Protein AF-A0A5M8P501-F1 (afdb_monomer_lite)

pLDDT: mean 75.67, std 22.12, range [36.72, 97.25]

Sequence (161 aa):
MKAVKFFFMAAIALCVTACDDDSQPETPGKGTDEIPTYEQKNVSVIFDTLSTDLTRITMLQVRFAEAMPGKLDMTIDSIPSLLNSTTFTLEGATIIPTANNRPFPQYTITELKGTATSTDLELSMRCGEYPLTFSGTKSDATDAVTYIGLLSVYQPVTANP

Secondary structure (DSSP, 8-state):
---------------------------------PPPPEEEEEEEEEEEE-SSSEEEEEEEEE--STTSSS-EEEEEEEEEEEEETTEEEEEEEEE--EETTEE-GGG-EEEEEEEE-SSEEEEEEEETTEEEEEEEEE----SS----SSSSS--------

Structure (mmCIF, N/CA/C/O backbone):
data_AF-A0A5M8P501-F1
#
_entry.id   AF-A0A5M8P501-F1
#
loop_
_atom_site.group_PDB
_atom_site.id
_atom_site.type_symbol
_atom_site.label_atom_id
_atom_site.label_alt_id
_atom_site.label_comp_id
_atom_site.label_asym_id
_atom_site.label_entity_id
_atom_site.label_seq_id
_atom_site.pdbx_PDB_ins_code
_atom_site.Cartn_x
_atom_site.Cartn_y
_atom_site.Cartn_z
_atom_site.occupancy
_atom_site.B_iso_or_equiv
_atom_site.auth_seq_id
_atom_site.auth_comp_id
_atom_site.auth_asym_id
_atom_site.auth_atom_id
_atom_site.pdbx_PDB_model_num
ATOM 1 N N . MET A 1 1 ? -94.472 2.026 3.914 1.00 42.84 1 MET A N 1
ATOM 2 C CA . MET A 1 1 ? -93.781 0.716 3.878 1.00 42.84 1 MET A CA 1
ATOM 3 C C . MET A 1 1 ? -92.982 0.625 2.589 1.00 42.84 1 MET A C 1
ATOM 5 O O . MET A 1 1 ? -93.567 0.966 1.572 1.00 42.84 1 MET A O 1
ATOM 9 N N . LYS A 1 2 ? -91.744 0.098 2.662 1.00 39.19 2 LYS A N 1
ATOM 10 C CA . LYS A 1 2 ? -90.857 -0.337 1.553 1.00 39.19 2 LYS A CA 1
ATOM 11 C C . LYS A 1 2 ? -90.375 0.782 0.610 1.00 39.19 2 LYS A C 1
ATOM 13 O O . LYS A 1 2 ? -91.159 1.627 0.227 1.00 39.19 2 LYS A O 1
ATOM 18 N N . ALA A 1 3 ? -89.144 0.849 0.124 1.00 50.16 3 ALA A N 1
ATOM 19 C CA . ALA A 1 3 ? -87.837 0.251 0.400 1.00 50.16 3 ALA A CA 1
ATOM 20 C C . ALA A 1 3 ? -86.860 1.151 -0.418 1.00 50.16 3 ALA A C 1
ATOM 22 O O . ALA A 1 3 ? -87.265 1.678 -1.448 1.00 50.16 3 ALA A O 1
ATOM 23 N N . VAL A 1 4 ? -85.702 1.563 0.117 1.00 46.00 4 VAL A N 1
ATOM 24 C CA . VAL A 1 4 ? -84.368 1.016 -0.239 1.00 46.00 4 VAL A CA 1
ATOM 25 C C . VAL A 1 4 ? -84.034 1.170 -1.731 1.00 46.00 4 VAL A C 1
ATOM 27 O O . VAL A 1 4 ? -84.784 0.701 -2.567 1.00 46.00 4 VAL A O 1
ATOM 30 N N . LYS A 1 5 ? -82.893 1.689 -2.176 1.00 45.72 5 LYS A N 1
ATOM 31 C CA . LYS A 1 5 ? -81.714 2.340 -1.589 1.00 45.72 5 LYS A CA 1
ATOM 32 C C . LYS A 1 5 ? -80.933 2.883 -2.800 1.00 45.72 5 LYS A C 1
ATOM 34 O O . LYS A 1 5 ? -80.909 2.241 -3.840 1.00 45.72 5 LYS A O 1
ATOM 39 N N . PHE A 1 6 ? -80.282 4.020 -2.587 1.00 45.16 6 PHE A N 1
ATOM 40 C CA . PHE A 1 6 ? -78.976 4.424 -3.114 1.00 45.16 6 PHE A CA 1
ATOM 41 C C . PHE A 1 6 ? -78.529 3.935 -4.501 1.00 45.16 6 PHE A C 1
ATOM 43 O O . PHE A 1 6 ? -78.128 2.788 -4.657 1.00 45.16 6 PHE A O 1
ATOM 50 N N . PHE A 1 7 ? -78.327 4.894 -5.406 1.00 43.81 7 PHE A N 1
ATOM 51 C CA . PHE A 1 7 ? -77.022 5.026 -6.052 1.00 43.81 7 PHE A CA 1
ATOM 52 C C . PHE A 1 7 ? -76.540 6.477 -5.896 1.00 43.81 7 PHE A C 1
ATOM 54 O O . PHE A 1 7 ? -77.208 7.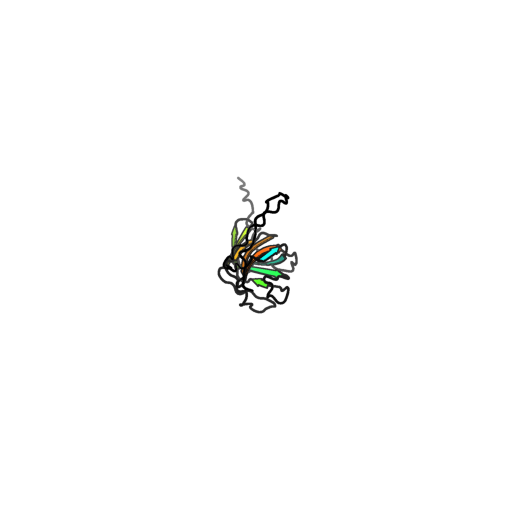422 -6.309 1.00 43.81 7 PHE A O 1
ATOM 61 N N . PHE A 1 8 ? -75.432 6.607 -5.163 1.00 44.91 8 PHE A N 1
ATOM 62 C CA . PHE A 1 8 ? -74.684 7.822 -4.825 1.00 44.91 8 PHE A CA 1
ATOM 63 C C . PHE A 1 8 ? -74.298 8.599 -6.102 1.00 44.91 8 PHE A C 1
ATOM 65 O O . PHE A 1 8 ? -73.903 7.990 -7.089 1.00 44.91 8 PHE A O 1
ATOM 72 N N . MET A 1 9 ? -74.619 9.900 -6.159 1.00 43.62 9 MET A N 1
ATOM 73 C CA . MET A 1 9 ? -73.715 11.051 -5.917 1.00 43.62 9 MET A CA 1
ATOM 74 C C . MET A 1 9 ? -72.616 11.186 -6.981 1.00 43.62 9 MET A C 1
ATOM 76 O O . MET A 1 9 ? -71.749 10.333 -7.105 1.00 43.62 9 MET A O 1
ATOM 80 N N . ALA A 1 10 ? -72.758 12.163 -7.881 1.00 47.25 10 ALA A N 1
ATOM 81 C CA . ALA A 1 10 ? -72.287 13.551 -7.712 1.00 47.25 10 ALA A CA 1
ATOM 82 C C . ALA A 1 10 ? -70.757 13.606 -7.873 1.00 47.25 10 ALA A C 1
ATOM 84 O O . ALA A 1 10 ? -70.019 13.070 -7.060 1.00 47.25 10 ALA A O 1
ATOM 85 N N . ALA A 1 11 ? -70.235 14.059 -9.014 1.00 47.50 11 ALA A N 1
ATOM 86 C CA . ALA A 1 11 ? -70.135 15.469 -9.399 1.00 47.50 11 ALA A CA 1
ATOM 87 C C . ALA A 1 11 ? -69.570 16.321 -8.256 1.00 47.50 11 ALA A C 1
ATOM 89 O O . ALA A 1 11 ? -70.229 16.463 -7.233 1.00 47.50 11 ALA A O 1
ATOM 90 N N . ILE A 1 12 ? -68.408 16.945 -8.469 1.00 53.75 12 ILE A N 1
ATOM 91 C CA . ILE A 1 12 ? -68.285 18.411 -8.517 1.00 53.75 12 ILE A CA 1
ATOM 92 C C . ILE A 1 12 ? -66.810 18.837 -8.635 1.00 53.75 12 ILE A C 1
ATOM 94 O O . ILE A 1 12 ? -65.943 18.380 -7.903 1.00 53.75 12 ILE A O 1
ATOM 98 N N . ALA A 1 13 ? -66.629 19.752 -9.591 1.00 49.09 13 ALA A N 1
ATOM 99 C CA . ALA A 1 13 ? -65.677 20.855 -9.702 1.00 49.09 13 ALA A CA 1
ATOM 100 C C . ALA A 1 13 ? -64.180 20.614 -9.460 1.00 49.09 13 ALA A C 1
ATOM 102 O O . ALA A 1 13 ? -63.686 20.587 -8.338 1.00 49.09 13 ALA A O 1
ATOM 103 N N . LEU A 1 14 ? -63.444 20.665 -10.572 1.00 45.59 14 LEU A N 1
ATOM 104 C CA . LEU A 1 14 ? -62.070 21.145 -10.608 1.00 45.59 14 LEU A CA 1
ATOM 105 C C . LEU A 1 14 ? -62.081 22.674 -10.453 1.00 45.59 14 LEU A C 1
ATOM 107 O O . LEU A 1 14 ? -62.474 23.382 -11.379 1.00 45.59 14 LEU A O 1
ATOM 111 N N . CYS A 1 15 ? -61.626 23.171 -9.304 1.00 45.03 15 CYS A N 1
ATOM 112 C CA . CYS A 1 15 ? -61.124 24.535 -9.161 1.00 45.03 15 CYS A CA 1
ATOM 113 C C . CYS A 1 15 ? -59.723 24.487 -8.537 1.00 45.03 15 CYS A C 1
ATOM 115 O O . CYS A 1 15 ? -59.545 24.087 -7.394 1.00 45.03 15 CYS A O 1
ATOM 117 N N . VAL A 1 16 ? -58.769 24.872 -9.383 1.00 52.97 16 VAL A N 1
ATOM 118 C CA . VAL A 1 16 ? -57.378 25.314 -9.202 1.00 52.97 16 VAL A CA 1
ATOM 119 C C . VAL A 1 16 ? -56.899 25.578 -7.767 1.00 52.97 16 VAL A C 1
ATOM 121 O O . VAL A 1 16 ? -57.457 26.440 -7.098 1.00 52.97 16 VAL A O 1
ATOM 124 N N . THR A 1 17 ? -55.744 25.008 -7.406 1.00 50.62 17 THR A N 1
ATOM 125 C CA . THR A 1 17 ? -54.666 25.720 -6.692 1.00 50.62 17 THR A CA 1
ATOM 126 C C . THR A 1 17 ? -53.316 25.139 -7.109 1.00 50.62 17 THR A C 1
ATOM 128 O O . THR A 1 17 ? -53.124 23.927 -7.070 1.00 50.62 17 THR A O 1
ATOM 131 N N . ALA A 1 18 ? -52.408 26.016 -7.525 1.00 44.47 18 ALA A N 1
ATOM 132 C CA . ALA A 1 18 ? -51.019 25.713 -7.830 1.00 44.47 18 ALA A CA 1
ATOM 133 C C . ALA A 1 18 ? -50.256 25.221 -6.589 1.00 44.47 18 ALA A C 1
ATOM 135 O O . ALA A 1 18 ? -50.413 25.796 -5.515 1.00 44.47 18 ALA A O 1
ATOM 136 N N . CYS A 1 19 ? -49.405 24.215 -6.778 1.00 43.72 19 CYS A N 1
ATOM 137 C CA . CYS A 1 19 ? -48.135 24.050 -6.078 1.00 43.72 19 CYS A CA 1
ATOM 138 C C . CYS A 1 19 ? -47.265 23.146 -6.956 1.00 43.72 19 CYS A C 1
ATOM 140 O O . CYS A 1 19 ? -47.546 21.959 -7.095 1.00 43.72 19 CYS A O 1
ATOM 142 N N . ASP A 1 20 ? -46.265 23.755 -7.590 1.00 51.06 20 ASP A N 1
ATOM 143 C CA . ASP A 1 20 ? -45.079 23.072 -8.093 1.00 51.06 20 ASP A CA 1
ATOM 144 C C . ASP A 1 20 ? -44.478 22.212 -6.975 1.00 51.06 20 ASP A C 1
ATOM 146 O O . ASP A 1 20 ? -44.017 22.753 -5.972 1.00 51.06 20 ASP A O 1
ATOM 150 N N . ASP A 1 21 ? -44.519 20.896 -7.156 1.00 42.22 21 ASP A N 1
ATOM 151 C CA . ASP A 1 21 ? -43.499 19.946 -6.710 1.00 42.22 21 ASP A CA 1
ATOM 152 C C . ASP A 1 21 ? -43.782 18.635 -7.463 1.00 42.22 21 ASP A C 1
ATOM 154 O O . ASP A 1 21 ? -44.693 17.879 -7.114 1.00 42.22 21 ASP A O 1
ATOM 158 N N . ASP A 1 22 ? -43.087 18.421 -8.584 1.00 45.94 22 ASP A N 1
ATOM 159 C CA . ASP A 1 22 ? -43.177 17.193 -9.382 1.00 45.94 22 ASP A CA 1
ATOM 160 C C . ASP A 1 22 ? -42.597 16.026 -8.564 1.00 45.94 22 ASP A C 1
ATOM 162 O O . ASP A 1 22 ? -41.441 15.622 -8.695 1.00 45.94 22 ASP A O 1
ATOM 166 N N . SER A 1 23 ? -43.430 15.471 -7.688 1.00 51.47 23 SER A N 1
ATOM 167 C CA . SER A 1 23 ? -43.215 14.172 -7.068 1.00 51.47 23 SER A CA 1
ATOM 168 C C . SER A 1 23 ? -43.343 13.105 -8.155 1.00 51.47 23 SER A C 1
ATOM 170 O O . SER A 1 23 ? -44.447 12.676 -8.503 1.00 51.47 23 SER A O 1
ATOM 172 N N . GLN A 1 24 ? -42.215 12.676 -8.726 1.00 47.09 24 GLN A N 1
ATOM 173 C CA . GLN A 1 24 ? -42.201 11.490 -9.577 1.00 47.09 24 GLN A CA 1
ATOM 174 C C . GLN A 1 24 ? -42.679 10.264 -8.775 1.00 47.09 24 GLN A C 1
ATOM 176 O O . GLN A 1 24 ? -42.249 10.067 -7.638 1.00 47.09 24 GLN A O 1
ATOM 181 N N . PRO A 1 25 ? -43.530 9.403 -9.360 1.00 42.59 25 PRO A N 1
ATOM 182 C CA . PRO A 1 25 ? -43.989 8.189 -8.708 1.00 42.59 25 PRO A CA 1
ATOM 183 C C . PRO A 1 25 ? -42.839 7.184 -8.621 1.00 42.59 25 PRO A C 1
ATOM 185 O O . PRO A 1 25 ? -42.249 6.794 -9.633 1.00 42.59 25 PRO A O 1
ATOM 188 N N . GLU A 1 26 ? -42.539 6.743 -7.403 1.00 45.34 26 GLU A N 1
ATOM 189 C CA . GLU A 1 26 ? -41.571 5.682 -7.156 1.00 45.34 26 GLU A CA 1
ATOM 190 C C . GLU A 1 26 ? -42.066 4.392 -7.812 1.00 45.34 26 GLU A C 1
ATOM 192 O O . GLU A 1 26 ? -43.089 3.808 -7.447 1.00 45.34 26 GLU A O 1
ATOM 197 N N . THR A 1 27 ? -41.346 3.962 -8.842 1.00 45.91 27 THR A N 1
ATOM 198 C CA . THR A 1 27 ? -41.529 2.633 -9.420 1.00 45.91 27 THR A CA 1
ATOM 199 C C . THR A 1 27 ? -40.886 1.632 -8.452 1.00 45.91 27 THR A C 1
ATOM 201 O O . THR A 1 27 ? -39.759 1.891 -8.031 1.00 45.91 27 THR A O 1
ATOM 204 N N . PRO A 1 28 ? -41.518 0.492 -8.098 1.00 49.28 28 PRO A N 1
ATOM 205 C CA . PRO A 1 28 ? -40.889 -0.534 -7.265 1.00 49.28 28 PRO A CA 1
ATOM 206 C C . PRO A 1 28 ? -39.755 -1.212 -8.048 1.00 49.28 28 PRO A C 1
ATOM 208 O O . PRO A 1 28 ? -39.934 -2.228 -8.724 1.00 49.28 28 PRO A O 1
ATOM 211 N N . GLY A 1 29 ? -38.584 -0.583 -8.018 1.00 42.03 29 GLY A N 1
ATOM 212 C CA . GLY A 1 29 ? -37.364 -1.048 -8.651 1.00 42.03 29 GLY A CA 1
ATOM 213 C C . GLY A 1 29 ? -36.717 -2.135 -7.806 1.00 42.03 29 GLY A C 1
ATOM 214 O O . GLY A 1 29 ? -36.144 -1.871 -6.758 1.00 42.03 29 GLY A O 1
ATOM 215 N N . LYS A 1 30 ? -36.831 -3.369 -8.287 1.00 42.50 30 LYS A N 1
ATOM 216 C CA . LYS A 1 30 ? -35.971 -4.523 -8.003 1.00 42.50 30 LYS A CA 1
ATOM 217 C C . LYS A 1 30 ? -34.525 -4.087 -7.687 1.00 42.50 30 LYS A C 1
ATOM 219 O O . LYS A 1 30 ? -33.803 -3.699 -8.599 1.00 42.50 30 LYS A O 1
ATOM 224 N N . GLY A 1 31 ? -34.135 -4.157 -6.412 1.00 44.34 31 GLY A N 1
ATOM 225 C CA . GLY A 1 31 ? -32.804 -3.782 -5.938 1.00 44.34 31 GLY A CA 1
ATOM 226 C C . GLY A 1 31 ? -31.708 -4.599 -6.617 1.00 44.34 31 GLY A C 1
ATOM 227 O O . GLY A 1 31 ? -31.673 -5.826 -6.523 1.00 44.34 31 GLY A O 1
ATOM 228 N N . THR A 1 32 ? -30.829 -3.913 -7.333 1.00 47.94 32 THR A N 1
ATOM 229 C CA . THR A 1 32 ? -29.456 -4.357 -7.552 1.00 47.94 32 THR A CA 1
ATOM 230 C C . THR A 1 32 ? -28.637 -3.702 -6.451 1.00 47.94 32 THR A C 1
ATOM 232 O O . THR A 1 32 ? -28.381 -2.503 -6.517 1.00 47.94 32 THR A O 1
ATOM 235 N N . ASP A 1 33 ? -28.304 -4.467 -5.411 1.00 59.31 33 ASP A N 1
ATOM 236 C CA . ASP A 1 33 ? -27.452 -4.022 -4.307 1.00 59.31 33 ASP A CA 1
ATOM 237 C C . ASP A 1 33 ? -26.020 -3.804 -4.831 1.00 59.31 33 ASP A C 1
ATOM 239 O O . ASP A 1 33 ? -25.159 -4.680 -4.746 1.00 59.31 33 ASP A O 1
ATOM 243 N N . GLU A 1 34 ? -25.762 -2.658 -5.460 1.00 76.50 34 GLU A N 1
ATOM 244 C CA . GLU A 1 34 ? -24.405 -2.256 -5.825 1.00 76.50 34 GLU A CA 1
ATOM 245 C C . GLU A 1 34 ? -23.648 -1.859 -4.551 1.00 76.50 34 GLU A C 1
ATOM 247 O O . GLU A 1 34 ? -24.043 -0.937 -3.837 1.00 76.50 34 GLU A O 1
ATOM 252 N N . ILE A 1 35 ? -22.553 -2.567 -4.242 1.00 78.69 35 ILE A N 1
ATOM 253 C CA . ILE A 1 35 ? -21.678 -2.209 -3.119 1.00 78.69 35 ILE A CA 1
ATOM 254 C C . ILE A 1 35 ? -21.016 -0.862 -3.452 1.00 78.69 35 ILE A C 1
ATOM 256 O O . ILE A 1 35 ? -20.315 -0.778 -4.467 1.00 78.69 35 ILE A O 1
ATOM 260 N N . PRO A 1 36 ? -21.193 0.185 -2.624 1.00 84.31 36 PRO A N 1
ATOM 261 C CA . PRO A 1 36 ? -20.583 1.482 -2.883 1.00 84.31 36 PRO A CA 1
ATOM 262 C C . PRO A 1 36 ? -19.054 1.381 -2.847 1.00 84.31 36 PRO A C 1
ATOM 264 O O . PRO A 1 36 ? -18.477 0.604 -2.084 1.00 84.31 36 PRO A O 1
ATOM 267 N N . THR A 1 37 ? -18.385 2.194 -3.666 1.00 88.69 37 THR A N 1
ATOM 268 C CA . THR A 1 37 ? -16.922 2.318 -3.610 1.00 88.69 37 THR A CA 1
ATOM 269 C C . THR A 1 37 ? -16.533 3.111 -2.368 1.00 88.69 37 THR A C 1
ATOM 271 O O . THR A 1 37 ? -17.004 4.231 -2.169 1.00 88.69 37 THR A O 1
ATOM 274 N N . TYR A 1 38 ? -15.667 2.539 -1.538 1.00 90.00 38 TYR A N 1
ATOM 275 C CA . TYR A 1 38 ? -15.080 3.226 -0.397 1.00 90.00 38 TYR A CA 1
ATOM 276 C C . TYR A 1 38 ? -13.971 4.159 -0.866 1.00 90.00 38 TYR A C 1
ATOM 278 O O . TYR A 1 38 ? -13.188 3.818 -1.748 1.00 90.00 38 TYR A O 1
ATOM 286 N N . GLU A 1 39 ? -13.881 5.327 -0.241 1.00 92.38 39 GLU A N 1
ATOM 287 C CA . GLU A 1 39 ? -12.849 6.309 -0.544 1.00 92.38 39 GLU A CA 1
ATOM 288 C C . GLU A 1 39 ? -12.052 6.645 0.717 1.00 92.38 39 GLU A C 1
ATOM 290 O O . GLU A 1 39 ? -12.614 6.950 1.771 1.00 92.38 39 GLU A O 1
ATOM 295 N N . GLN A 1 40 ? -10.727 6.600 0.599 1.00 90.50 40 GLN A N 1
ATOM 296 C CA . GLN A 1 40 ? -9.781 6.975 1.647 1.00 90.50 40 GLN A CA 1
ATOM 297 C C . GLN A 1 40 ? -8.788 7.979 1.073 1.00 90.50 40 GLN A C 1
ATOM 299 O O . GLN A 1 40 ? -8.116 7.683 0.092 1.00 90.50 40 GLN A O 1
ATOM 304 N N . LYS A 1 41 ? -8.693 9.166 1.675 1.00 93.00 41 LYS A N 1
ATOM 305 C CA . LYS A 1 41 ? -7.834 10.252 1.186 1.00 93.00 41 LYS A CA 1
ATOM 306 C C . LYS A 1 41 ? -6.880 10.743 2.257 1.00 93.00 41 LYS A C 1
ATOM 308 O O . LYS A 1 41 ? -7.235 10.772 3.435 1.00 93.00 41 LYS A O 1
ATOM 313 N N . ASN A 1 42 ? -5.717 11.220 1.818 1.00 90.00 42 ASN A N 1
ATOM 314 C CA . ASN A 1 42 ? -4.695 11.842 2.666 1.00 90.00 42 ASN A CA 1
ATOM 315 C C . ASN A 1 42 ? -4.222 10.923 3.804 1.00 90.00 42 ASN A C 1
ATOM 317 O O . ASN A 1 42 ? -4.000 11.366 4.932 1.00 90.00 42 ASN A O 1
ATOM 321 N N . VAL A 1 43 ? -4.111 9.627 3.516 1.00 92.81 43 VAL A N 1
ATOM 322 C CA . VAL A 1 43 ? -3.633 8.637 4.481 1.00 92.81 43 VAL A CA 1
ATOM 323 C C . VAL A 1 43 ? -2.107 8.644 4.520 1.00 92.81 43 VAL A C 1
ATOM 325 O O . VAL A 1 43 ? -1.455 8.614 3.482 1.00 92.81 43 VAL A O 1
ATOM 328 N N . SER A 1 44 ? -1.515 8.632 5.712 1.00 93.12 44 SER A N 1
ATOM 329 C CA . SER A 1 44 ? -0.068 8.464 5.847 1.00 93.12 44 SER A CA 1
ATOM 330 C C . SER A 1 44 ? 0.351 7.046 5.464 1.00 93.12 44 SER A C 1
ATOM 332 O O . SER A 1 44 ? -0.213 6.068 5.967 1.00 93.12 44 SER A O 1
ATOM 334 N N . VAL A 1 45 ? 1.354 6.933 4.594 1.00 93.50 45 VAL A N 1
ATOM 335 C CA . VAL A 1 45 ? 1.870 5.641 4.131 1.00 93.50 45 VAL A CA 1
ATOM 336 C C . VAL A 1 45 ? 3.370 5.507 4.341 1.00 93.50 45 VAL A C 1
ATOM 338 O O . VAL A 1 45 ? 4.126 6.461 4.172 1.00 93.50 45 VAL A O 1
ATOM 341 N N . ILE A 1 46 ? 3.809 4.299 4.675 1.00 91.88 46 ILE A N 1
ATOM 342 C CA . ILE A 1 46 ? 5.221 3.914 4.658 1.00 91.88 46 ILE A CA 1
ATOM 343 C C . ILE A 1 46 ? 5.450 3.111 3.382 1.00 91.88 46 ILE A C 1
ATOM 345 O O . ILE A 1 46 ? 4.683 2.196 3.073 1.00 91.88 46 ILE A O 1
ATOM 349 N N . PHE A 1 47 ? 6.485 3.486 2.635 1.00 88.31 47 PHE A N 1
ATOM 350 C CA . PHE A 1 47 ? 6.810 2.906 1.339 1.00 88.31 47 PHE A CA 1
ATOM 351 C C . PHE A 1 47 ? 8.218 2.318 1.383 1.00 88.31 47 PHE A C 1
ATOM 353 O O . PHE A 1 47 ? 9.193 3.070 1.469 1.00 88.31 47 PHE A O 1
ATOM 360 N N . ASP A 1 48 ? 8.300 0.992 1.291 1.00 87.88 48 ASP A N 1
ATOM 361 C CA . ASP A 1 48 ? 9.546 0.234 1.339 1.00 87.88 48 ASP A CA 1
ATOM 362 C C . ASP A 1 48 ? 9.817 -0.428 -0.014 1.00 87.88 48 ASP A C 1
ATOM 364 O O . ASP A 1 48 ? 8.983 -1.154 -0.564 1.00 87.88 48 ASP A O 1
ATOM 368 N N . THR A 1 49 ? 11.020 -0.225 -0.541 1.00 84.81 49 THR A N 1
ATOM 369 C CA . THR A 1 49 ? 11.506 -0.959 -1.713 1.00 84.81 49 THR A CA 1
ATOM 370 C C . THR A 1 49 ? 12.127 -2.272 -1.244 1.00 84.81 49 THR A C 1
ATOM 372 O O . THR A 1 49 ? 13.128 -2.255 -0.529 1.00 84.81 49 THR A O 1
ATOM 375 N N . LEU A 1 50 ? 11.545 -3.410 -1.633 1.00 84.25 50 LEU A N 1
ATOM 376 C CA . LEU A 1 50 ? 12.059 -4.738 -1.270 1.00 84.25 50 LEU A CA 1
ATOM 377 C C . LEU A 1 50 ? 13.122 -5.215 -2.267 1.00 84.25 50 LEU A C 1
ATOM 379 O O . LEU A 1 50 ? 14.131 -5.800 -1.878 1.00 84.25 50 LEU A O 1
ATOM 383 N N . SER A 1 51 ? 12.886 -4.952 -3.553 1.00 85.50 51 SER A N 1
ATOM 384 C CA . SER A 1 51 ? 13.785 -5.228 -4.678 1.00 85.50 51 SER A CA 1
ATOM 385 C C . SER A 1 51 ? 13.539 -4.210 -5.796 1.00 85.50 51 SER A C 1
ATOM 387 O O . SER A 1 51 ? 12.759 -3.274 -5.641 1.00 85.50 51 SER A O 1
ATOM 389 N N . THR A 1 52 ? 14.208 -4.370 -6.940 1.00 82.69 52 THR A N 1
ATOM 390 C CA . THR A 1 52 ? 14.033 -3.489 -8.108 1.00 82.69 52 THR A CA 1
ATOM 391 C C . THR A 1 52 ? 12.604 -3.492 -8.666 1.00 82.69 52 THR A C 1
ATOM 393 O O . THR A 1 52 ? 12.198 -2.518 -9.290 1.00 82.69 52 THR A O 1
ATOM 396 N N . ASP A 1 53 ? 11.867 -4.575 -8.444 1.00 89.06 53 ASP A N 1
ATOM 397 C CA . ASP A 1 53 ? 10.563 -4.888 -9.028 1.00 89.06 53 ASP A CA 1
ATOM 398 C C . ASP A 1 53 ? 9.473 -5.173 -7.981 1.00 89.06 53 ASP A C 1
ATOM 400 O O . ASP A 1 53 ? 8.333 -5.448 -8.352 1.00 89.06 53 ASP A O 1
ATOM 404 N N . LEU A 1 54 ? 9.800 -5.121 -6.683 1.00 90.12 54 LEU A N 1
ATOM 405 C CA . LEU A 1 54 ? 8.856 -5.378 -5.597 1.00 90.12 54 LEU A CA 1
ATOM 406 C C . LEU A 1 54 ? 8.882 -4.276 -4.544 1.00 90.12 54 LEU A C 1
ATOM 408 O O . LEU A 1 54 ? 9.931 -3.837 -4.058 1.00 90.12 54 LEU A O 1
ATOM 412 N N . THR A 1 55 ? 7.685 -3.909 -4.116 1.00 91.44 55 THR A N 1
ATOM 413 C CA . THR A 1 55 ? 7.435 -2.859 -3.135 1.00 91.44 55 THR A CA 1
ATOM 414 C C . THR A 1 55 ? 6.535 -3.377 -2.020 1.00 91.44 55 THR A C 1
ATOM 416 O O . THR A 1 55 ? 5.643 -4.196 -2.241 1.00 91.44 55 THR A O 1
ATOM 419 N N . ARG A 1 56 ? 6.739 -2.856 -0.812 1.00 93.31 56 ARG A N 1
ATOM 420 C CA . ARG A 1 56 ? 5.820 -2.987 0.314 1.00 93.31 56 ARG A CA 1
ATOM 421 C C . ARG A 1 56 ? 5.235 -1.626 0.662 1.00 93.31 56 ARG A C 1
ATOM 423 O O . ARG A 1 56 ? 5.946 -0.626 0.725 1.00 93.31 56 ARG A O 1
ATOM 430 N N . ILE A 1 57 ? 3.932 -1.611 0.917 1.00 94.25 57 ILE A N 1
ATOM 431 C CA . ILE A 1 57 ? 3.194 -0.416 1.321 1.00 94.25 57 ILE A CA 1
ATOM 432 C C . ILE A 1 57 ? 2.511 -0.705 2.649 1.00 94.25 57 ILE A C 1
ATOM 434 O O . ILE A 1 57 ? 1.746 -1.663 2.754 1.00 94.25 57 ILE A O 1
ATOM 438 N N . THR A 1 58 ? 2.747 0.143 3.645 1.00 94.50 58 THR A N 1
ATOM 439 C CA . THR A 1 58 ? 1.989 0.135 4.900 1.00 94.50 58 THR A CA 1
ATOM 440 C C . THR A 1 58 ? 1.108 1.372 4.963 1.00 94.50 58 THR A C 1
ATOM 442 O O . THR A 1 58 ? 1.604 2.494 4.990 1.00 94.50 58 THR A O 1
ATOM 445 N N . MET A 1 59 ? -0.204 1.161 4.980 1.00 94.06 59 MET A N 1
ATOM 446 C CA . MET A 1 59 ? -1.220 2.200 5.096 1.00 94.06 59 MET A CA 1
ATOM 447 C C . MET A 1 59 ? -1.615 2.342 6.566 1.00 94.06 59 MET A C 1
ATOM 449 O O . MET A 1 59 ? -2.071 1.374 7.179 1.00 94.06 59 MET A O 1
ATOM 453 N N . LEU A 1 60 ? -1.431 3.532 7.134 1.00 92.31 60 LEU A N 1
ATOM 454 C CA . LEU A 1 60 ? -1.613 3.760 8.566 1.00 92.31 60 LEU A CA 1
ATOM 455 C C . LEU A 1 60 ? -3.055 4.148 8.895 1.00 92.31 60 LEU A C 1
ATOM 457 O O . LEU A 1 60 ? -3.662 4.968 8.206 1.00 92.31 60 LEU A O 1
ATOM 461 N N . GLN A 1 61 ? -3.585 3.605 9.991 1.00 91.81 61 GLN A N 1
ATOM 462 C CA . GLN A 1 61 ? -4.888 3.985 10.552 1.00 91.81 61 GLN A CA 1
ATOM 463 C C . GLN A 1 61 ? -6.048 3.926 9.538 1.00 91.81 61 GLN A C 1
ATOM 465 O O . GLN A 1 61 ? -6.939 4.784 9.520 1.00 91.81 61 GLN A O 1
ATOM 470 N N . VAL A 1 62 ? -6.057 2.893 8.699 1.00 91.38 62 VAL A N 1
ATOM 471 C CA . VAL A 1 62 ? -7.050 2.694 7.646 1.00 91.38 62 VAL A CA 1
ATOM 472 C C . VAL A 1 62 ? -8.266 1.899 8.104 1.00 91.38 62 VAL A C 1
ATOM 474 O O . VAL A 1 62 ? -8.194 1.064 9.004 1.00 91.38 62 VAL A O 1
ATOM 477 N N . ARG A 1 63 ? -9.399 2.156 7.447 1.00 90.12 63 ARG A N 1
ATOM 478 C CA . ARG A 1 63 ? -10.642 1.397 7.572 1.00 90.12 63 ARG A CA 1
ATOM 479 C C . ARG A 1 63 ? -11.301 1.347 6.194 1.00 90.12 63 ARG A C 1
ATOM 481 O O . ARG A 1 63 ? -11.702 2.383 5.678 1.00 90.12 63 ARG A O 1
ATOM 488 N N . PHE A 1 64 ? -11.384 0.160 5.602 1.00 85.38 64 PHE A N 1
ATOM 489 C CA . PHE A 1 64 ? -11.852 -0.032 4.220 1.00 85.38 64 PHE A CA 1
ATOM 490 C C . PHE A 1 64 ? -13.268 -0.596 4.109 1.00 85.38 64 PHE A C 1
ATOM 492 O O . PHE A 1 64 ? -13.759 -0.801 3.008 1.00 85.38 64 PHE A O 1
ATOM 499 N N . ALA A 1 65 ? -13.918 -0.846 5.245 1.00 83.00 65 ALA A N 1
ATOM 500 C CA . ALA A 1 65 ? -15.311 -1.252 5.310 1.00 83.00 65 ALA A CA 1
ATOM 501 C C . ALA A 1 65 ? -15.920 -0.840 6.648 1.00 83.00 65 ALA A C 1
ATOM 503 O O . ALA A 1 65 ? -15.223 -0.756 7.668 1.00 83.00 65 ALA A O 1
ATOM 504 N N . GLU A 1 66 ? -17.237 -0.653 6.681 1.00 82.50 66 GLU A N 1
ATOM 505 C CA . GLU A 1 66 ? -17.940 -0.413 7.943 1.00 82.50 66 GLU A CA 1
ATOM 506 C C . GLU A 1 66 ? -17.834 -1.608 8.898 1.00 82.50 66 GLU A C 1
ATOM 508 O O . GLU A 1 66 ? -17.688 -1.419 10.105 1.00 82.50 66 GLU A O 1
ATOM 513 N N . ALA A 1 67 ? -17.800 -2.828 8.359 1.00 81.12 67 ALA A N 1
ATOM 514 C CA . ALA A 1 67 ? -17.641 -4.058 9.129 1.00 81.12 67 ALA A CA 1
ATOM 515 C C . ALA A 1 67 ? -16.260 -4.203 9.803 1.00 81.12 67 ALA A C 1
ATOM 517 O O . ALA A 1 67 ? -16.079 -5.074 10.655 1.00 81.12 67 ALA A O 1
ATOM 518 N N . MET A 1 68 ? -15.268 -3.369 9.454 1.00 82.94 68 MET A N 1
ATOM 519 C CA . MET A 1 68 ? -13.976 -3.390 10.140 1.00 82.94 68 MET A CA 1
ATOM 520 C C . MET A 1 68 ? -14.112 -2.859 11.578 1.00 82.94 68 MET A C 1
ATOM 522 O O . MET A 1 68 ? -14.682 -1.782 11.775 1.00 82.94 68 MET A O 1
ATOM 526 N N . PRO A 1 69 ? -13.519 -3.545 12.577 1.00 72.50 69 PRO A N 1
ATOM 527 C CA . PRO A 1 69 ? -13.695 -3.242 14.003 1.00 72.50 69 PRO A CA 1
ATOM 528 C C . PRO A 1 69 ? -13.039 -1.928 14.467 1.00 72.50 69 PRO A C 1
ATOM 530 O O . PRO A 1 69 ? -13.086 -1.599 15.649 1.00 72.50 69 PRO A O 1
ATOM 533 N N . GLY A 1 70 ? -12.414 -1.172 13.564 1.00 86.31 70 GLY A N 1
ATOM 534 C CA . GLY A 1 70 ? -11.759 0.097 13.848 1.00 86.31 70 GLY A CA 1
ATOM 535 C C . GLY A 1 70 ? -10.794 0.497 12.737 1.00 86.31 70 GLY A C 1
ATOM 536 O O . GLY A 1 70 ? -10.776 -0.113 11.667 1.00 86.31 70 GLY A O 1
ATOM 537 N N . LYS A 1 71 ? -9.992 1.530 13.014 1.00 90.44 71 LYS A N 1
ATOM 538 C CA . LYS A 1 71 ? -8.825 1.884 12.203 1.00 90.44 71 LYS A CA 1
ATOM 539 C C . LYS A 1 71 ? -7.658 0.976 12.578 1.00 90.44 71 LYS A C 1
ATOM 541 O O . LYS A 1 71 ? -7.441 0.721 13.762 1.00 90.44 71 LYS A O 1
ATOM 546 N N . LEU A 1 72 ? -6.931 0.487 11.586 1.00 91.38 72 LEU A N 1
ATOM 547 C CA . LEU A 1 72 ? -5.783 -0.397 11.770 1.00 91.38 72 LEU A CA 1
ATOM 548 C C . LEU A 1 72 ? -4.683 -0.054 10.773 1.00 91.38 72 LEU A C 1
ATOM 550 O O . LEU A 1 72 ? -4.952 0.553 9.741 1.00 91.38 72 LEU A O 1
ATOM 554 N N . ASP A 1 73 ? -3.458 -0.466 11.067 1.00 92.81 73 ASP A N 1
ATOM 555 C CA . ASP A 1 73 ? -2.375 -0.384 10.096 1.00 92.81 73 ASP A CA 1
ATOM 556 C C . ASP A 1 73 ? -2.425 -1.635 9.215 1.00 92.81 73 ASP A C 1
ATOM 558 O O . ASP A 1 73 ? -2.496 -2.765 9.720 1.00 92.81 73 ASP A O 1
ATOM 562 N N . MET A 1 74 ? -2.432 -1.430 7.900 1.00 93.69 74 MET A N 1
ATOM 563 C CA . MET A 1 74 ? -2.500 -2.506 6.918 1.00 93.69 74 MET A CA 1
ATOM 564 C C . MET A 1 74 ? -1.278 -2.479 6.015 1.00 93.69 74 MET A C 1
ATOM 566 O O . MET A 1 74 ? -1.001 -1.476 5.363 1.00 93.69 74 MET A O 1
ATOM 570 N N . THR A 1 75 ? -0.598 -3.613 5.918 1.00 95.69 75 THR A N 1
ATOM 571 C CA . THR A 1 75 ? 0.551 -3.798 5.038 1.00 95.69 75 THR A CA 1
ATOM 572 C C . THR A 1 75 ? 0.167 -4.671 3.853 1.00 95.69 75 THR A C 1
ATOM 574 O O . THR A 1 75 ? -0.366 -5.772 4.019 1.00 95.69 75 THR A O 1
ATOM 577 N N . ILE A 1 76 ? 0.473 -4.182 2.657 1.00 95.19 76 ILE A N 1
ATOM 578 C CA . ILE A 1 76 ? 0.442 -4.930 1.405 1.00 95.19 76 ILE A CA 1
ATOM 579 C C . ILE A 1 76 ? 1.894 -5.208 1.041 1.00 95.19 76 ILE A C 1
ATOM 581 O O . ILE A 1 76 ? 2.690 -4.283 0.866 1.00 95.19 76 ILE A O 1
ATOM 585 N N . ASP A 1 77 ? 2.244 -6.485 0.981 1.00 92.69 77 ASP A N 1
ATOM 586 C CA . ASP A 1 77 ? 3.611 -6.920 0.745 1.00 92.69 77 ASP A CA 1
ATOM 587 C C . ASP A 1 77 ? 3.799 -7.418 -0.690 1.00 92.69 77 ASP A C 1
ATOM 589 O O . ASP A 1 77 ? 2.846 -7.888 -1.312 1.00 92.69 77 ASP A O 1
ATOM 593 N N . SER A 1 78 ? 5.040 -7.361 -1.180 1.00 91.31 78 SER A N 1
ATOM 594 C CA . SER A 1 78 ? 5.446 -7.926 -2.476 1.00 91.31 78 SER A CA 1
ATOM 595 C C . SER A 1 78 ? 4.577 -7.472 -3.659 1.00 91.31 78 SER A C 1
ATOM 597 O O . SER A 1 78 ? 4.182 -8.287 -4.490 1.00 91.31 78 SER A O 1
ATOM 599 N N . ILE A 1 79 ? 4.273 -6.174 -3.737 1.00 94.19 79 ILE A N 1
ATOM 600 C CA . ILE A 1 79 ? 3.548 -5.577 -4.863 1.00 94.19 79 ILE A CA 1
ATOM 601 C C . ILE A 1 79 ? 4.518 -5.433 -6.041 1.00 94.19 79 ILE A C 1
ATOM 603 O O . ILE A 1 79 ? 5.515 -4.720 -5.889 1.00 94.19 79 ILE A O 1
ATOM 607 N N . PRO A 1 80 ? 4.240 -6.050 -7.203 1.00 93.12 80 PRO A N 1
ATOM 608 C CA . PRO A 1 80 ? 4.972 -5.774 -8.430 1.00 93.12 80 PRO A CA 1
ATOM 609 C C . PRO A 1 80 ? 4.963 -4.282 -8.762 1.00 93.12 80 PRO A C 1
ATOM 611 O O . PRO A 1 80 ? 3.901 -3.650 -8.804 1.00 93.12 80 PRO A O 1
ATOM 614 N N . SER A 1 81 ? 6.146 -3.725 -9.004 1.00 90.88 81 SER A N 1
ATOM 615 C CA . SER A 1 81 ? 6.322 -2.318 -9.334 1.00 90.88 81 SER A CA 1
ATOM 616 C C . SER A 1 81 ? 7.197 -2.126 -10.572 1.00 90.88 81 SER A C 1
ATOM 618 O O . SER A 1 81 ? 8.182 -2.830 -10.792 1.00 90.88 81 SER A O 1
ATOM 620 N N . LEU A 1 82 ? 6.821 -1.157 -11.408 1.00 91.94 82 LEU A N 1
ATOM 621 C CA . LEU A 1 82 ? 7.570 -0.764 -12.601 1.00 91.94 82 LEU A CA 1
ATOM 622 C C . LEU A 1 82 ? 7.877 0.730 -12.546 1.00 91.94 82 LEU A C 1
ATOM 624 O O . LEU A 1 82 ? 6.962 1.552 -12.543 1.00 91.94 82 LEU A O 1
ATOM 628 N N . LEU A 1 83 ? 9.161 1.089 -12.529 1.00 88.50 83 LEU A N 1
ATOM 629 C CA . LEU A 1 83 ? 9.583 2.487 -12.562 1.00 88.50 83 LEU A CA 1
ATOM 630 C C . LEU A 1 83 ? 9.522 3.051 -13.987 1.00 88.50 83 LEU A C 1
ATOM 632 O O . LEU A 1 83 ? 10.271 2.631 -14.867 1.00 88.50 83 LEU A O 1
ATOM 636 N N . ASN A 1 84 ? 8.695 4.075 -14.170 1.00 88.31 84 ASN A N 1
ATOM 637 C CA . ASN A 1 84 ? 8.578 4.867 -15.387 1.00 88.31 84 ASN A CA 1
ATOM 638 C C . ASN A 1 84 ? 9.016 6.307 -15.092 1.00 88.31 84 ASN A C 1
ATOM 640 O O . ASN A 1 84 ? 8.246 7.121 -14.579 1.00 88.31 84 ASN A O 1
ATOM 644 N N . SER A 1 85 ? 10.279 6.617 -15.399 1.00 87.94 85 SER A N 1
ATOM 645 C CA . SER A 1 85 ? 10.930 7.901 -15.095 1.00 87.94 85 SER A CA 1
ATOM 646 C C . SER A 1 85 ? 10.936 8.234 -13.596 1.00 87.94 85 SER A C 1
ATOM 648 O O . SER A 1 85 ? 11.898 7.912 -12.906 1.00 87.94 85 SER A O 1
ATOM 650 N N . THR A 1 86 ? 9.880 8.867 -13.089 1.00 86.75 86 THR A N 1
ATOM 651 C CA . THR A 1 86 ? 9.728 9.304 -11.689 1.00 86.75 86 THR A CA 1
ATOM 652 C C . THR A 1 86 ? 8.517 8.684 -10.993 1.00 86.75 86 THR A C 1
ATOM 654 O O . THR A 1 86 ? 8.287 8.955 -9.816 1.00 86.75 86 THR A O 1
ATOM 657 N N . THR A 1 87 ? 7.733 7.876 -11.709 1.00 88.19 87 THR A N 1
ATOM 658 C CA . THR A 1 87 ? 6.492 7.276 -11.213 1.00 88.19 87 THR A CA 1
ATOM 659 C C . THR A 1 87 ? 6.607 5.761 -11.245 1.00 88.19 87 THR A C 1
ATOM 661 O O . THR A 1 87 ? 6.961 5.185 -12.272 1.00 88.19 87 THR A O 1
ATOM 664 N N . PHE A 1 88 ? 6.293 5.106 -10.135 1.00 90.12 88 PHE A N 1
ATOM 665 C CA . PHE A 1 88 ? 6.129 3.661 -10.074 1.00 90.12 88 PHE A CA 1
ATOM 666 C C . PHE A 1 88 ? 4.694 3.303 -10.434 1.00 90.12 88 PHE A C 1
ATOM 668 O O . PHE A 1 88 ? 3.765 3.814 -9.816 1.00 90.12 88 PHE A O 1
ATOM 675 N N . THR A 1 89 ? 4.511 2.410 -11.398 1.00 95.31 89 THR A N 1
ATOM 676 C CA . THR A 1 89 ? 3.233 1.735 -11.634 1.00 95.31 89 THR A CA 1
ATOM 677 C C . THR A 1 89 ? 3.165 0.504 -10.741 1.00 95.31 89 THR A C 1
ATOM 679 O O . THR A 1 89 ? 4.128 -0.258 -10.682 1.00 95.31 89 THR A O 1
ATOM 682 N N . LE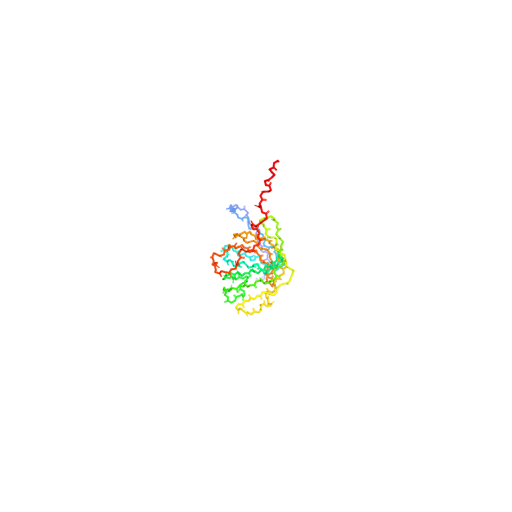U A 1 90 ? 2.047 0.328 -10.043 1.00 95.25 90 LEU A N 1
ATOM 683 C CA . LEU A 1 90 ? 1.802 -0.763 -9.106 1.00 95.25 90 LEU A CA 1
ATOM 684 C C . LEU A 1 90 ? 0.642 -1.604 -9.620 1.00 95.25 90 LEU A C 1
ATOM 686 O O . LEU A 1 90 ? -0.442 -1.066 -9.854 1.00 95.25 90 LEU A O 1
ATOM 690 N N . GLU A 1 91 ? 0.851 -2.910 -9.762 1.00 94.81 91 GLU A N 1
ATOM 691 C CA . GLU A 1 91 ? -0.199 -3.830 -10.197 1.00 94.81 91 GLU A CA 1
ATOM 692 C C . GLU A 1 91 ? -0.152 -5.136 -9.407 1.00 94.81 91 GLU A C 1
ATOM 694 O O . GLU A 1 91 ? 0.897 -5.758 -9.264 1.00 94.81 91 GLU A O 1
ATOM 699 N N . GLY A 1 92 ? -1.304 -5.574 -8.900 1.00 91.62 92 GLY A N 1
ATOM 700 C CA . GLY A 1 92 ? -1.413 -6.782 -8.087 1.00 91.62 92 GLY A CA 1
ATOM 701 C C . GLY A 1 92 ? -2.736 -7.503 -8.308 1.00 91.62 92 GLY A C 1
ATOM 702 O O . GLY A 1 92 ? -3.809 -6.944 -8.091 1.00 91.62 92 GLY A O 1
ATOM 703 N N . ALA A 1 93 ? -2.670 -8.771 -8.717 1.00 88.88 93 ALA A N 1
ATOM 704 C CA . ALA A 1 93 ? -3.868 -9.551 -9.021 1.00 88.88 93 ALA A CA 1
ATOM 705 C C . ALA A 1 93 ? -4.550 -10.120 -7.766 1.00 88.88 93 ALA A C 1
ATOM 707 O O . ALA A 1 93 ? -5.775 -10.106 -7.664 1.00 88.88 93 ALA A O 1
ATOM 708 N N . THR A 1 94 ? -3.778 -10.653 -6.816 1.00 95.50 94 THR A N 1
ATOM 709 C CA . THR A 1 94 ? -4.298 -11.253 -5.579 1.00 95.50 94 THR A CA 1
ATOM 710 C C . THR A 1 94 ? -3.237 -11.183 -4.491 1.00 95.50 94 THR A C 1
ATOM 712 O O . THR A 1 94 ? -2.182 -11.800 -4.621 1.00 95.50 94 THR A O 1
ATOM 715 N N . ILE A 1 95 ? -3.503 -10.433 -3.423 1.00 95.56 95 ILE A N 1
ATOM 716 C CA . ILE A 1 95 ? -2.557 -10.222 -2.321 1.00 95.56 95 ILE A CA 1
ATOM 717 C C . ILE A 1 95 ? -3.301 -10.378 -0.997 1.00 95.56 95 ILE A C 1
ATOM 719 O O . ILE A 1 95 ? -4.335 -9.751 -0.787 1.00 95.56 95 ILE A O 1
ATOM 723 N N . ILE A 1 96 ? -2.782 -11.197 -0.082 1.00 96.69 96 ILE A N 1
ATOM 724 C CA . ILE A 1 96 ? -3.316 -11.281 1.282 1.00 96.69 96 ILE A CA 1
ATOM 725 C C . ILE A 1 96 ? -2.631 -10.189 2.109 1.00 96.69 96 ILE A C 1
ATOM 727 O O . ILE A 1 96 ? -1.430 -10.310 2.365 1.00 96.69 96 ILE A O 1
ATOM 731 N N . PRO A 1 97 ? -3.343 -9.130 2.536 1.00 95.69 97 PRO A N 1
ATOM 732 C CA . PRO A 1 97 ? -2.728 -8.105 3.359 1.00 95.69 97 PRO A CA 1
ATOM 733 C C . PRO A 1 97 ? -2.449 -8.631 4.766 1.00 95.69 97 PRO A C 1
ATOM 735 O O . PRO A 1 97 ? -3.019 -9.628 5.218 1.00 95.69 97 PRO A O 1
ATOM 738 N N . THR A 1 98 ? -1.597 -7.914 5.484 1.00 95.12 98 THR A N 1
ATOM 739 C CA . THR A 1 98 ? -1.343 -8.129 6.908 1.00 95.12 98 THR A CA 1
ATOM 740 C C . THR A 1 98 ? -1.923 -6.962 7.699 1.00 95.12 98 THR A C 1
ATOM 742 O O . THR A 1 98 ? -1.705 -5.808 7.347 1.00 95.12 98 THR A O 1
ATOM 745 N N . ALA A 1 99 ? -2.645 -7.253 8.777 1.00 91.38 99 ALA A N 1
ATOM 746 C CA . ALA A 1 99 ? -3.150 -6.270 9.731 1.00 91.38 99 ALA A CA 1
ATOM 747 C C . ALA A 1 99 ? -2.763 -6.716 11.143 1.00 91.38 99 ALA A C 1
ATOM 749 O O . ALA A 1 99 ? -2.901 -7.895 11.477 1.00 91.38 99 ALA A O 1
ATOM 750 N N . ASN A 1 100 ? -2.261 -5.800 11.978 1.00 84.88 100 ASN A N 1
ATOM 751 C CA . ASN A 1 100 ? -1.778 -6.125 13.330 1.00 84.88 100 ASN A CA 1
ATOM 752 C C . ASN A 1 100 ? -0.794 -7.319 13.347 1.00 84.88 100 ASN A C 1
ATOM 754 O O . ASN A 1 100 ? -0.906 -8.221 14.182 1.00 84.88 100 ASN A O 1
ATOM 758 N N . ASN A 1 101 ? 0.145 -7.351 1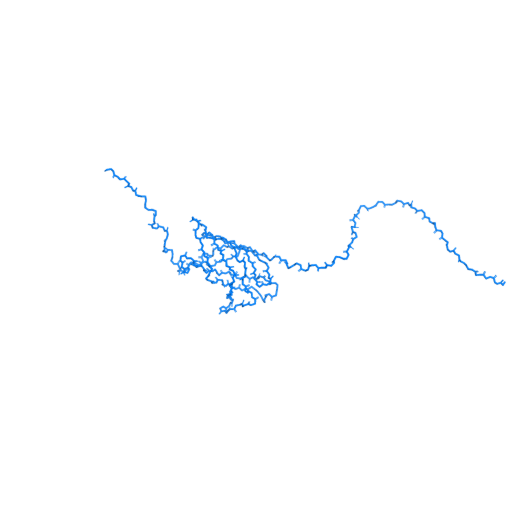2.392 1.00 85.88 101 ASN A N 1
ATOM 759 C CA . ASN A 1 101 ? 1.140 -8.420 12.209 1.00 85.88 101 ASN A CA 1
ATOM 760 C C . ASN A 1 101 ? 0.557 -9.826 11.962 1.00 85.88 101 ASN A C 1
ATOM 762 O O . ASN A 1 101 ? 1.220 -10.830 12.228 1.00 85.88 101 ASN A O 1
ATOM 766 N N . ARG A 1 102 ? -0.682 -9.926 11.469 1.00 91.94 102 ARG A N 1
ATOM 767 C CA . ARG A 1 102 ? -1.304 -11.200 11.084 1.00 91.94 102 ARG A CA 1
ATOM 768 C C . ARG A 1 102 ? -1.899 -11.123 9.679 1.00 91.94 102 ARG A C 1
ATOM 770 O O . ARG A 1 102 ? -2.440 -10.074 9.326 1.00 91.94 102 ARG A O 1
ATOM 777 N N . PRO A 1 103 ? -1.854 -12.215 8.894 1.00 95.44 103 PRO A N 1
ATOM 778 C CA . PRO A 1 103 ? -2.564 -12.277 7.624 1.00 95.44 103 PRO A CA 1
ATOM 779 C C . PRO A 1 103 ? -4.046 -11.955 7.809 1.00 95.44 103 PRO A C 1
ATOM 781 O O . PRO A 1 103 ? -4.676 -12.415 8.766 1.00 95.44 103 PRO A O 1
ATOM 784 N N . PHE A 1 104 ? -4.606 -11.193 6.877 1.00 93.88 104 PHE A N 1
ATOM 785 C CA . PHE A 1 104 ? -5.978 -10.706 6.934 1.00 93.88 104 PHE A CA 1
ATOM 786 C C . PHE A 1 104 ? -6.783 -11.168 5.707 1.00 93.88 104 PHE A C 1
ATOM 788 O O . PHE A 1 104 ? -7.220 -10.357 4.892 1.00 93.88 104 PHE A O 1
ATOM 795 N N . PRO A 1 105 ? -6.988 -12.493 5.553 1.00 94.75 105 PRO A N 1
ATOM 796 C CA . PRO A 1 105 ? -7.483 -13.104 4.315 1.00 94.75 105 PRO A CA 1
ATOM 797 C C . PRO A 1 105 ? -8.909 -12.693 3.938 1.00 94.75 105 PRO A C 1
ATOM 799 O O . PRO A 1 105 ? -9.244 -12.672 2.757 1.00 94.75 105 PRO A O 1
ATOM 802 N N . GLN A 1 106 ? -9.739 -12.314 4.914 1.00 92.38 106 GLN A N 1
ATOM 803 C CA . GLN A 1 106 ? -11.096 -11.819 4.651 1.00 92.38 106 GLN A CA 1
ATOM 804 C C . GLN A 1 106 ? -11.108 -10.512 3.829 1.00 92.38 106 GLN A C 1
ATOM 806 O O . GLN A 1 106 ? -12.115 -10.174 3.223 1.00 92.38 106 GLN A O 1
ATOM 811 N N . TYR A 1 107 ? -9.973 -9.808 3.779 1.00 93.38 107 TYR A N 1
ATOM 812 C CA . TYR A 1 107 ? -9.764 -8.577 3.020 1.00 93.38 107 TYR A CA 1
ATOM 813 C C . TYR A 1 107 ? -8.705 -8.765 1.930 1.00 93.38 107 TYR A C 1
ATOM 815 O O . TYR A 1 107 ? -7.934 -7.852 1.642 1.00 93.38 107 TYR A O 1
ATOM 823 N N . THR A 1 108 ? -8.648 -9.963 1.334 1.00 96.00 108 THR A N 1
ATOM 824 C CA . THR A 1 108 ? -7.767 -10.242 0.192 1.00 96.00 108 THR A CA 1
ATOM 825 C C . THR A 1 108 ? -7.936 -9.159 -0.868 1.00 96.00 108 THR A C 1
ATOM 827 O O . THR A 1 108 ? -9.052 -8.844 -1.287 1.00 96.00 108 THR A O 1
ATOM 830 N N . ILE A 1 109 ? -6.814 -8.577 -1.267 1.00 95.69 109 ILE A N 1
ATOM 831 C CA . ILE A 1 109 ? -6.764 -7.485 -2.220 1.00 95.69 109 ILE A CA 1
ATOM 832 C C . ILE A 1 109 ? -6.745 -8.064 -3.622 1.00 95.69 109 ILE A C 1
ATOM 834 O O . ILE A 1 109 ? -5.937 -8.944 -3.920 1.00 95.69 109 ILE A O 1
ATOM 838 N N . THR A 1 110 ? -7.622 -7.555 -4.476 1.00 96.12 110 THR A N 1
ATOM 839 C CA . THR A 1 110 ? -7.674 -7.906 -5.897 1.00 96.12 110 THR A CA 1
ATOM 840 C C . THR A 1 110 ? -7.764 -6.650 -6.744 1.00 96.12 110 THR A C 1
ATOM 842 O O . THR A 1 110 ? -8.094 -5.577 -6.237 1.00 96.12 110 THR A O 1
ATOM 845 N N . GLU A 1 111 ? -7.437 -6.786 -8.030 1.00 95.88 111 GLU A N 1
ATOM 846 C CA . GLU A 1 111 ? -7.518 -5.691 -9.005 1.00 95.88 111 GLU A CA 1
ATOM 847 C C . GLU A 1 111 ? -6.720 -4.446 -8.581 1.00 95.88 111 GLU A C 1
ATOM 849 O O . GLU A 1 111 ? -7.087 -3.328 -8.936 1.00 95.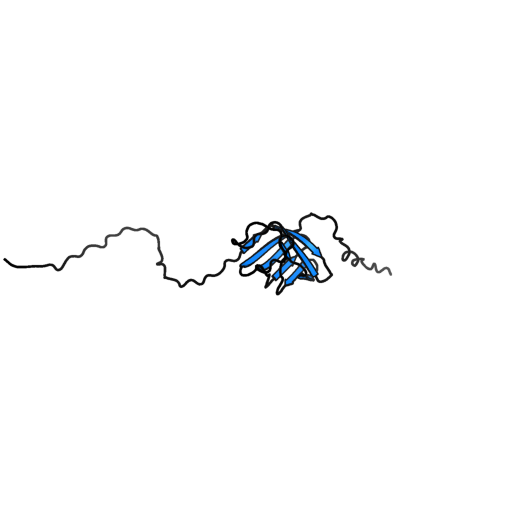88 111 GLU A O 1
ATOM 854 N N . LEU A 1 112 ? -5.629 -4.627 -7.823 1.00 97.12 112 LEU A N 1
ATOM 855 C CA . LEU A 1 112 ? -4.795 -3.514 -7.394 1.00 97.12 112 LEU A CA 1
ATOM 856 C C . LEU A 1 112 ? -4.131 -2.903 -8.616 1.00 97.12 112 LEU A C 1
ATOM 858 O O . LEU A 1 112 ? -3.394 -3.577 -9.338 1.00 97.12 112 LEU A O 1
ATOM 862 N N . LYS A 1 113 ? -4.388 -1.616 -8.806 1.00 97.25 113 LYS A N 1
ATOM 863 C CA . LYS A 1 113 ? -3.746 -0.756 -9.788 1.00 97.25 113 LYS A CA 1
ATOM 864 C C . LYS A 1 113 ? -3.449 0.575 -9.140 1.00 97.25 113 LYS A C 1
ATOM 866 O O . LYS A 1 113 ? -4.253 1.081 -8.360 1.00 97.25 113 LYS A O 1
ATOM 871 N N . GLY A 1 114 ? -2.335 1.181 -9.497 1.00 96.12 114 GLY A N 1
ATOM 872 C CA . GLY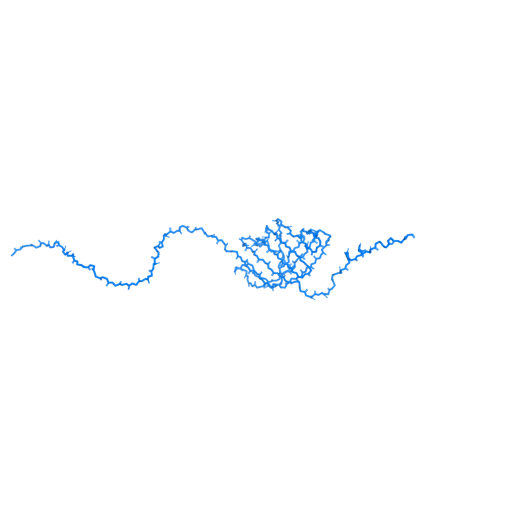 A 1 114 ? -2.064 2.520 -9.025 1.00 96.12 114 GLY A CA 1
ATOM 873 C C . GLY A 1 114 ? -0.697 3.033 -9.392 1.00 96.12 114 GLY A C 1
ATOM 874 O O . GLY A 1 114 ? 0.060 2.406 -10.139 1.00 96.12 114 GLY A O 1
ATOM 875 N N . THR A 1 115 ? -0.400 4.198 -8.845 1.00 95.56 115 THR A N 1
ATOM 876 C CA . THR A 1 115 ? 0.850 4.898 -9.075 1.00 95.56 115 THR A CA 1
ATOM 877 C C . THR A 1 115 ? 1.407 5.438 -7.776 1.00 95.56 115 THR A C 1
ATOM 879 O O . THR A 1 115 ? 0.661 5.930 -6.932 1.00 95.56 115 THR A O 1
ATOM 882 N N . ALA A 1 116 ? 2.726 5.387 -7.641 1.00 92.25 116 ALA A N 1
ATOM 883 C CA . ALA A 1 116 ? 3.445 6.022 -6.550 1.00 92.25 116 ALA A CA 1
ATOM 884 C C . ALA A 1 116 ? 4.524 6.959 -7.095 1.00 92.25 116 ALA A C 1
ATOM 886 O O . ALA A 1 116 ? 5.244 6.615 -8.036 1.00 92.25 116 ALA A O 1
ATOM 887 N N . THR A 1 117 ? 4.657 8.131 -6.490 1.00 90.88 117 THR A N 1
ATOM 888 C CA . THR A 1 117 ? 5.774 9.057 -6.702 1.00 90.88 117 THR A CA 1
ATOM 889 C C . THR A 1 117 ? 6.687 9.036 -5.473 1.00 90.88 117 THR A C 1
ATOM 891 O O . THR A 1 117 ? 6.559 8.187 -4.589 1.00 90.88 117 THR A O 1
ATOM 894 N N . SER A 1 118 ? 7.634 9.972 -5.381 1.00 86.12 118 SER A N 1
ATOM 895 C CA . SER A 1 118 ? 8.431 10.152 -4.162 1.00 86.12 118 SER A CA 1
ATOM 896 C C . SER A 1 118 ? 7.601 10.561 -2.940 1.00 86.12 118 SER A C 1
ATOM 898 O O . SER A 1 118 ? 8.060 10.363 -1.815 1.00 86.12 118 SER A O 1
ATOM 900 N N . THR A 1 119 ? 6.422 11.149 -3.156 1.00 88.19 119 THR A N 1
ATOM 901 C CA . THR A 1 119 ? 5.599 11.797 -2.123 1.00 88.19 119 THR A CA 1
ATOM 902 C C . THR A 1 119 ? 4.198 11.222 -2.028 1.00 88.19 119 THR A C 1
ATOM 904 O O . THR A 1 119 ? 3.664 11.127 -0.928 1.00 88.19 119 THR A O 1
ATOM 907 N N . ASP A 1 120 ? 3.617 10.815 -3.151 1.00 92.94 120 ASP A N 1
ATOM 908 C CA . ASP A 1 120 ? 2.192 10.531 -3.260 1.00 92.94 120 ASP A CA 1
ATOM 909 C C . ASP A 1 120 ? 1.952 9.094 -3.707 1.00 92.94 120 ASP A C 1
ATOM 911 O O . ASP A 1 120 ? 2.748 8.501 -4.438 1.00 92.94 120 ASP A O 1
ATOM 915 N N . LEU A 1 121 ? 0.828 8.543 -3.270 1.00 95.06 121 LEU A N 1
ATOM 916 C CA . LEU A 1 121 ? 0.351 7.220 -3.627 1.00 95.06 121 LEU A CA 1
ATOM 917 C C . LEU A 1 121 ? -1.125 7.312 -3.995 1.00 95.06 121 LEU A C 1
ATOM 919 O O . LEU A 1 121 ? -1.933 7.782 -3.197 1.00 95.06 121 LEU A O 1
ATOM 923 N N . GLU A 1 122 ? -1.475 6.790 -5.162 1.00 96.94 122 GLU A N 1
ATOM 924 C CA . GLU A 1 122 ? -2.854 6.624 -5.608 1.00 96.94 122 GLU A CA 1
ATOM 925 C C . GLU A 1 122 ? -3.084 5.162 -5.973 1.00 96.94 122 GLU A C 1
ATOM 927 O O . GLU A 1 122 ? -2.328 4.590 -6.759 1.00 96.94 122 GLU A O 1
ATOM 932 N N . LEU A 1 123 ? -4.119 4.551 -5.401 1.00 96.69 123 LEU A N 1
ATOM 933 C CA . LEU A 1 123 ? -4.488 3.162 -5.644 1.00 96.69 123 LEU A CA 1
ATOM 934 C C . LEU A 1 123 ? -5.988 3.045 -5.924 1.00 96.69 123 LEU A C 1
ATOM 936 O O . LEU A 1 123 ? -6.823 3.696 -5.293 1.00 96.69 123 LEU A O 1
ATOM 940 N N . SER A 1 124 ? -6.325 2.130 -6.820 1.00 96.75 124 SER A N 1
ATOM 941 C CA . SER A 1 124 ? -7.651 1.555 -6.983 1.00 96.75 124 SER A CA 1
ATOM 942 C C . SER A 1 124 ? -7.528 0.049 -6.815 1.00 96.75 124 SER A C 1
ATOM 944 O O . SER A 1 124 ? -6.630 -0.572 -7.382 1.00 96.75 124 SER A O 1
ATOM 946 N N . MET A 1 125 ? -8.378 -0.534 -5.979 1.00 95.94 125 MET A N 1
ATOM 947 C CA . MET A 1 125 ? -8.356 -1.964 -5.689 1.00 95.94 125 MET A CA 1
ATOM 948 C C . MET A 1 125 ? -9.701 -2.424 -5.139 1.00 95.94 125 MET A C 1
ATOM 950 O O . MET A 1 125 ? -10.556 -1.613 -4.787 1.00 95.94 125 MET A O 1
ATOM 954 N N . ARG A 1 126 ? -9.873 -3.732 -4.993 1.00 94.81 126 ARG A N 1
ATOM 955 C CA . ARG A 1 126 ? -10.897 -4.307 -4.120 1.00 94.81 126 ARG A CA 1
ATOM 956 C C . ARG A 1 126 ? -10.241 -4.855 -2.867 1.00 94.81 126 ARG A C 1
ATOM 958 O O . ARG A 1 126 ? -9.208 -5.511 -2.958 1.00 94.81 126 ARG A O 1
ATOM 965 N N . CYS A 1 127 ? -10.851 -4.625 -1.715 1.00 92.56 127 CYS A N 1
ATOM 966 C CA . CYS A 1 127 ? -10.426 -5.154 -0.426 1.00 92.56 127 CYS A CA 1
ATOM 967 C C . CYS A 1 127 ? -11.510 -6.119 0.071 1.00 92.56 127 CYS A C 1
ATOM 969 O O . CYS A 1 127 ? -12.537 -5.690 0.595 1.00 92.56 127 CYS A O 1
ATOM 971 N N . GLY A 1 128 ? -11.332 -7.422 -0.163 1.00 92.38 128 GLY A N 1
ATOM 972 C CA . GLY A 1 128 ? -12.442 -8.373 -0.072 1.00 92.38 128 GLY A CA 1
ATOM 973 C C . GLY A 1 128 ? -13.524 -8.037 -1.104 1.00 92.38 128 GLY A C 1
ATOM 974 O O . GLY A 1 128 ? -13.240 -7.879 -2.292 1.00 92.38 128 GLY A O 1
ATOM 975 N N . GLU A 1 129 ? -14.770 -7.894 -0.658 1.00 91.38 129 GLU A N 1
ATOM 976 C CA . GLU A 1 129 ? -15.889 -7.510 -1.526 1.00 91.38 129 GLU A CA 1
ATOM 977 C C . GLU A 1 129 ? -16.010 -5.997 -1.761 1.00 91.38 129 GLU A C 1
ATOM 979 O O . GLU A 1 129 ? -16.786 -5.586 -2.620 1.00 91.38 129 GLU A O 1
ATOM 984 N N . TYR A 1 130 ? -15.229 -5.167 -1.068 1.00 91.94 130 TYR A N 1
ATOM 985 C CA . TYR A 1 130 ? -15.383 -3.712 -1.089 1.00 91.94 130 TYR A CA 1
ATOM 986 C C . TYR A 1 130 ? -14.493 -3.065 -2.161 1.00 91.94 130 TYR A C 1
ATOM 988 O O . TYR A 1 130 ? -13.266 -3.158 -2.057 1.00 91.94 130 TYR A O 1
ATOM 996 N N . PRO A 1 131 ? -15.060 -2.401 -3.187 1.00 93.88 131 PRO A N 1
ATOM 997 C CA . PRO A 1 131 ? -14.281 -1.557 -4.087 1.00 93.88 131 PRO A CA 1
ATOM 998 C C . PRO A 1 131 ? -13.707 -0.365 -3.314 1.00 93.88 131 PRO A C 1
ATOM 1000 O O . PRO A 1 131 ? -14.388 0.198 -2.457 1.00 93.88 131 PRO A O 1
ATOM 1003 N N . LEU A 1 132 ? -12.473 0.029 -3.619 1.00 93.56 132 LEU A N 1
ATOM 1004 C CA . LEU A 1 132 ? -11.735 1.047 -2.881 1.00 93.56 132 LEU A CA 1
ATOM 1005 C C . LEU A 1 132 ? -10.933 1.949 -3.824 1.00 93.56 132 LEU A C 1
ATOM 1007 O O . LEU A 1 132 ? -10.158 1.473 -4.659 1.00 93.56 132 LEU A O 1
ATOM 1011 N N . THR A 1 133 ? -11.060 3.255 -3.618 1.00 95.62 133 THR A N 1
ATOM 1012 C CA . THR A 1 133 ? -10.098 4.260 -4.074 1.00 95.62 133 THR A CA 1
ATOM 1013 C C . THR A 1 133 ? -9.336 4.802 -2.873 1.00 95.62 133 THR A C 1
ATOM 1015 O O . THR A 1 133 ? -9.898 5.084 -1.810 1.00 95.62 133 THR A O 1
ATOM 1018 N N . PHE A 1 134 ? -8.023 4.911 -3.020 1.00 95.62 134 PHE A N 1
ATOM 1019 C CA . PHE A 1 134 ? -7.128 5.284 -1.941 1.00 95.62 134 PHE A CA 1
ATOM 1020 C C . PHE A 1 134 ? -6.123 6.320 -2.428 1.00 95.62 134 PHE A C 1
ATOM 1022 O O . PHE A 1 134 ? -5.465 6.112 -3.446 1.00 95.62 134 PHE A O 1
ATOM 1029 N N . SER A 1 135 ? -5.964 7.400 -1.668 1.00 95.88 135 SER A N 1
ATOM 1030 C CA . SER A 1 135 ? -4.837 8.311 -1.800 1.00 95.88 135 SER A CA 1
ATOM 1031 C C . SER A 1 135 ? -4.111 8.494 -0.474 1.00 95.88 135 SER A C 1
ATOM 1033 O O . SER A 1 135 ? -4.716 8.616 0.600 1.00 95.88 135 SER A O 1
ATOM 1035 N N . GLY A 1 136 ? -2.788 8.524 -0.558 1.00 94.56 136 GLY A N 1
ATOM 1036 C CA . GLY A 1 136 ? -1.924 8.682 0.593 1.00 94.56 136 GLY A CA 1
ATOM 1037 C C . GLY A 1 136 ? -0.668 9.471 0.285 1.00 94.56 136 GLY A C 1
ATOM 1038 O O . GLY A 1 136 ? -0.267 9.615 -0.867 1.00 94.56 136 GLY A O 1
ATOM 1039 N N . THR A 1 137 ? -0.053 9.973 1.345 1.00 93.62 137 THR A N 1
ATOM 1040 C CA . THR A 1 137 ? 1.218 10.688 1.297 1.00 93.62 137 THR A CA 1
ATOM 1041 C C . THR A 1 137 ? 2.254 9.924 2.099 1.00 93.62 137 THR A C 1
ATOM 1043 O O . THR A 1 137 ? 1.971 9.382 3.176 1.00 93.62 137 THR A O 1
ATOM 1046 N N . LYS A 1 138 ? 3.468 9.841 1.558 1.00 89.88 138 LYS A N 1
ATOM 1047 C CA . LYS A 1 138 ? 4.585 9.187 2.225 1.00 89.88 138 LYS A CA 1
ATOM 1048 C C . LYS A 1 138 ? 4.837 9.891 3.555 1.00 89.88 138 LYS A C 1
ATOM 1050 O O . LYS A 1 138 ? 5.024 11.103 3.595 1.00 89.88 138 LYS A O 1
ATOM 1055 N N . SER A 1 139 ? 4.812 9.139 4.650 1.00 84.62 139 SER A N 1
ATOM 1056 C CA . SER A 1 139 ? 5.150 9.686 5.956 1.00 84.62 139 SER A CA 1
ATOM 1057 C C . SER A 1 139 ? 6.659 9.882 6.035 1.00 84.62 139 SER A C 1
ATOM 1059 O O . SER A 1 139 ? 7.409 8.950 5.738 1.00 84.62 139 SER A O 1
ATOM 1061 N N . ASP A 1 140 ? 7.095 11.041 6.522 1.00 65.56 140 ASP A N 1
ATOM 1062 C CA . ASP A 1 140 ? 8.507 11.362 6.766 1.00 65.56 140 ASP A CA 1
ATOM 1063 C C . ASP A 1 140 ? 9.130 10.562 7.926 1.00 65.56 140 ASP A C 1
ATOM 1065 O O . ASP A 1 140 ? 10.219 10.904 8.386 1.00 65.56 140 ASP A O 1
ATOM 1069 N N . ALA A 1 141 ? 8.477 9.492 8.401 1.00 51.91 141 ALA A N 1
ATOM 1070 C CA . ALA A 1 141 ? 9.022 8.531 9.358 1.00 51.91 141 ALA A CA 1
ATOM 1071 C C . ALA A 1 141 ? 10.1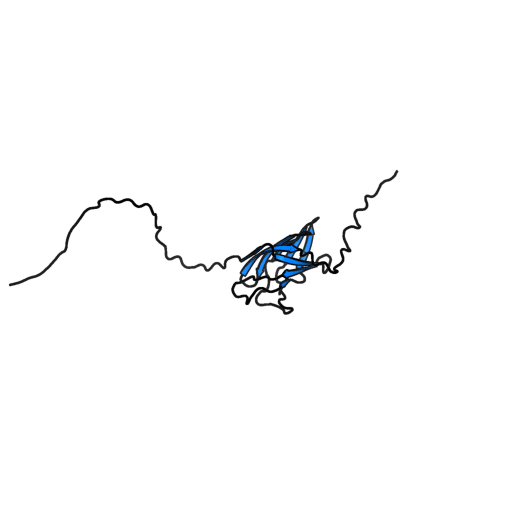55 7.719 8.700 1.00 51.91 141 ALA A C 1
ATOM 1073 O O . ALA A 1 141 ? 10.042 6.533 8.403 1.00 51.91 141 ALA A O 1
ATOM 1074 N N . THR A 1 142 ? 11.245 8.423 8.425 1.00 43.28 142 THR A N 1
ATOM 1075 C CA . THR A 1 142 ? 12.479 7.941 7.836 1.00 43.28 142 THR A CA 1
ATOM 1076 C C . THR A 1 142 ? 13.442 7.695 8.984 1.00 43.28 142 THR A C 1
ATOM 1078 O O . THR A 1 142 ? 14.221 8.571 9.331 1.00 43.28 142 THR A O 1
ATOM 1081 N N . ASP A 1 143 ? 13.408 6.499 9.557 1.00 40.34 143 ASP A N 1
ATOM 1082 C CA . ASP A 1 143 ? 14.605 5.923 10.159 1.00 40.34 143 ASP A CA 1
ATOM 1083 C C . ASP A 1 143 ? 14.923 4.631 9.397 1.00 40.34 143 ASP A C 1
ATOM 1085 O O . ASP A 1 143 ? 14.364 3.567 9.641 1.00 40.34 143 ASP A O 1
ATOM 1089 N N . ALA A 1 144 ? 15.840 4.783 8.436 1.00 39.38 144 ALA A N 1
ATOM 1090 C CA . ALA A 1 144 ? 16.639 3.736 7.804 1.00 39.38 144 ALA A CA 1
ATOM 1091 C C . ALA A 1 144 ? 15.935 2.699 6.900 1.00 39.38 144 ALA A C 1
ATOM 1093 O O . ALA A 1 144 ? 15.953 1.506 7.186 1.00 39.38 144 ALA A O 1
ATOM 1094 N N . VAL A 1 145 ? 15.522 3.111 5.694 1.00 40.06 145 VAL A N 1
ATOM 1095 C CA . VAL A 1 145 ? 15.746 2.271 4.501 1.00 40.06 145 VAL A CA 1
ATOM 1096 C C . VAL A 1 145 ? 16.391 3.125 3.415 1.00 40.06 145 VAL A C 1
ATOM 1098 O O . VAL A 1 145 ? 15.889 4.156 2.976 1.00 40.06 145 VAL A O 1
ATOM 1101 N N . THR A 1 146 ? 17.595 2.711 3.072 1.00 36.72 146 THR A N 1
ATOM 1102 C CA . THR A 1 146 ? 18.613 3.422 2.321 1.00 36.72 146 THR A CA 1
ATOM 1103 C C . THR A 1 146 ? 18.165 3.786 0.900 1.00 36.72 146 THR A C 1
ATOM 1105 O O . THR A 1 146 ? 17.885 2.914 0.083 1.00 36.72 146 THR A O 1
ATOM 1108 N N . TYR A 1 147 ? 18.231 5.077 0.560 1.00 42.34 147 TYR A N 1
ATOM 1109 C CA . TYR A 1 147 ? 18.412 5.551 -0.818 1.00 42.34 147 TYR A CA 1
ATOM 1110 C C . TYR A 1 147 ? 19.805 5.115 -1.322 1.00 42.34 147 TYR A C 1
ATOM 1112 O O . TYR A 1 147 ? 20.733 5.913 -1.428 1.00 42.34 147 TYR A O 1
ATOM 1120 N N . ILE A 1 148 ? 19.991 3.830 -1.616 1.00 48.31 148 ILE A N 1
ATOM 1121 C CA . ILE A 1 148 ? 21.087 3.362 -2.472 1.00 48.31 148 ILE A CA 1
ATOM 1122 C C . ILE A 1 148 ? 20.453 2.773 -3.719 1.00 48.31 148 ILE A C 1
ATOM 1124 O O . ILE A 1 148 ? 19.873 1.695 -3.679 1.00 48.31 148 ILE A O 1
ATOM 1128 N N . GLY A 1 149 ? 20.551 3.489 -4.841 1.00 42.78 149 GLY A N 1
ATOM 1129 C CA . GLY A 1 149 ? 20.314 2.815 -6.111 1.00 42.78 149 GLY A CA 1
ATOM 1130 C C . GLY A 1 149 ? 20.130 3.629 -7.380 1.00 42.78 149 GLY A C 1
ATOM 1131 O O . GLY A 1 149 ? 20.346 3.035 -8.423 1.00 42.78 149 GLY A O 1
ATOM 1132 N N . LEU A 1 150 ? 19.755 4.919 -7.377 1.00 46.66 150 LEU A N 1
ATOM 1133 C CA . LEU A 1 150 ? 19.378 5.560 -8.660 1.00 46.66 150 LEU A CA 1
ATOM 1134 C C . LEU A 1 150 ? 19.843 7.002 -8.921 1.00 46.66 150 LEU A C 1
ATOM 1136 O O . LEU A 1 150 ? 19.513 7.548 -9.966 1.00 46.66 150 LEU A O 1
ATOM 1140 N N . LEU A 1 151 ? 20.698 7.599 -8.085 1.00 42.25 151 LEU A N 1
ATOM 1141 C CA . LEU A 1 151 ? 21.336 8.888 -8.427 1.00 42.25 151 LEU A CA 1
ATOM 1142 C C . LEU A 1 151 ? 22.773 8.765 -8.973 1.00 42.25 151 LEU A C 1
ATOM 1144 O O . LEU A 1 151 ? 23.398 9.778 -9.263 1.00 42.25 151 LEU A O 1
ATOM 1148 N N . SER A 1 152 ? 23.301 7.551 -9.182 1.00 41.56 152 SER A N 1
ATOM 1149 C CA . SER A 1 152 ? 24.688 7.365 -9.655 1.00 41.56 152 SER A CA 1
ATOM 1150 C C . SER A 1 152 ? 24.860 7.210 -11.177 1.00 41.56 152 SER A C 1
ATOM 1152 O O . SER A 1 152 ? 25.995 7.053 -11.621 1.00 41.56 152 SER A O 1
ATOM 1154 N N . VAL A 1 153 ? 23.801 7.248 -11.997 1.00 42.00 153 VAL A N 1
ATOM 1155 C CA . VAL A 1 153 ? 23.942 7.053 -13.464 1.00 42.00 153 VAL A CA 1
ATOM 1156 C C . VAL A 1 153 ? 23.864 8.361 -14.266 1.00 42.00 153 VAL A C 1
ATOM 1158 O O . VAL A 1 153 ? 24.106 8.356 -15.466 1.00 42.00 153 VAL A O 1
ATOM 1161 N N . TYR A 1 154 ? 23.649 9.516 -13.631 1.00 40.38 154 TYR A N 1
ATOM 1162 C CA . TYR A 1 154 ? 23.755 10.806 -14.325 1.00 40.38 154 TYR A CA 1
ATOM 1163 C C . TYR A 1 154 ? 25.080 11.509 -14.010 1.00 40.38 154 TYR A C 1
ATOM 1165 O O . TYR A 1 154 ? 25.129 12.536 -13.337 1.00 40.38 154 TYR A O 1
ATOM 1173 N N . GLN A 1 155 ? 26.181 10.939 -14.500 1.00 40.59 155 GLN A N 1
ATOM 1174 C CA . GLN A 1 155 ? 27.387 11.720 -14.774 1.00 40.59 155 GLN A CA 1
ATOM 1175 C C . GLN A 1 155 ? 27.290 12.129 -16.250 1.00 40.59 155 GLN A C 1
ATOM 1177 O O . GLN A 1 155 ? 27.272 11.237 -17.102 1.00 40.59 155 GLN A O 1
ATOM 1182 N N . PRO A 1 156 ? 27.187 13.425 -16.605 1.00 40.72 156 PRO A N 1
ATOM 1183 C CA . PRO A 1 156 ? 27.359 13.807 -17.995 1.00 40.72 156 PRO A CA 1
ATOM 1184 C C . PRO A 1 156 ? 28.764 13.372 -18.404 1.00 40.72 156 PRO A C 1
ATOM 1186 O O . PRO A 1 156 ? 29.748 13.788 -17.794 1.00 40.72 156 PRO A O 1
ATOM 1189 N N . VAL A 1 157 ? 28.858 12.513 -19.420 1.00 42.16 157 VAL A N 1
ATOM 1190 C CA . VAL A 1 157 ? 30.117 12.273 -20.120 1.00 42.16 157 VAL A CA 1
ATOM 1191 C C . VAL A 1 157 ? 30.525 13.625 -20.689 1.00 42.16 157 VAL A C 1
ATOM 1193 O O . VAL A 1 157 ? 30.024 14.054 -21.727 1.00 42.16 157 VAL A O 1
ATOM 1196 N N . THR A 1 158 ? 31.390 14.342 -19.977 1.00 45.53 158 THR A N 1
ATOM 1197 C CA . THR A 1 158 ? 32.124 15.458 -20.551 1.00 45.53 158 THR A CA 1
ATOM 1198 C C . THR A 1 158 ? 33.037 14.849 -21.599 1.00 45.53 158 THR A C 1
ATOM 1200 O O . THR A 1 158 ? 34.129 14.372 -21.292 1.00 45.53 158 THR A O 1
ATOM 1203 N N . ALA A 1 159 ? 32.548 14.812 -22.836 1.00 48.47 159 ALA A N 1
ATOM 1204 C CA . ALA A 1 159 ? 33.408 14.769 -23.997 1.00 48.47 159 ALA A CA 1
ATOM 1205 C C . ALA A 1 159 ? 34.375 15.948 -23.861 1.00 48.47 159 ALA A C 1
ATOM 1207 O O . ALA A 1 159 ? 33.939 17.097 -23.785 1.00 48.47 159 ALA A O 1
ATOM 1208 N N . ASN A 1 160 ? 35.668 15.661 -23.779 1.00 39.66 160 ASN A N 1
ATOM 1209 C CA . ASN A 1 160 ? 36.690 16.671 -23.991 1.00 39.66 160 ASN A CA 1
ATOM 1210 C C . ASN A 1 160 ? 37.579 16.192 -25.154 1.00 39.66 160 ASN A C 1
ATOM 1212 O O . ASN A 1 160 ? 37.837 14.986 -25.221 1.00 39.66 160 ASN A O 1
ATOM 1216 N N . PRO A 1 161 ? 37.933 17.096 -26.087 1.00 55.47 161 PRO A N 1
ATOM 1217 C CA . PRO A 1 161 ? 38.510 16.782 -27.393 1.00 55.47 161 PRO A CA 1
ATOM 1218 C C . PRO A 1 161 ? 39.974 16.340 -27.336 1.00 55.47 161 PRO A C 1
ATOM 1220 O O . PRO A 1 161 ? 40.667 16.666 -26.344 1.00 55.47 161 PRO A O 1
#

Foldseek 3Di:
DDDDDDDDDDDDDDDDDDDDDPPDDDDPDDDPPDFDAAEAEAWEKAWDDPDPFFIKIWTFQDDQDPPPPGGWIKMWGGWGWDDDPFKIWTFDAWTQIDTPNHTDNQQIKHGWTWMDGPFKTWIWIGGNPHTYTYIYTYDPPDDDDDPPDPPPPPDPPPDDD

Organism: NCBI:txid2540710

Radius of gyration: 30.2 Å; chains: 1; bounding box: 132×39×41 Å